Protein AF-A0A7S0EB87-F1 (afdb_monomer_lite)

Sequence (117 aa):
AAAAAPAAPSKRRLPSSFEASSSSSASASAAAQPAPPPAPRIARSALNAEQLGAAQRVLGGQNVFLTGAAGVGKSYLLRYVIQELEAAWPGAGQVPVVAPTGIAASHVQGVTIHSWA

Structure (mmCIF, N/CA/C/O backbone):
data_AF-A0A7S0EB87-F1
#
_entry.id   AF-A0A7S0EB87-F1
#
loop_
_atom_site.group_PDB
_atom_site.id
_atom_site.type_symbol
_atom_site.label_atom_id
_atom_site.label_alt_id
_atom_site.label_comp_id
_atom_site.label_asym_id
_atom_site.label_entity_id
_atom_site.label_seq_id
_atom_site.pdbx_PDB_ins_code
_atom_site.Cartn_x
_atom_site.Cartn_y
_atom_site.Cartn_z
_atom_site.occupancy
_atom_site.B_iso_or_equiv
_atom_site.auth_seq_id
_atom_site.auth_comp_id
_atom_site.auth_asym_id
_atom_site.auth_atom_id
_atom_site.pdbx_PDB_model_num
ATOM 1 N N . ALA A 1 1 ? 72.035 30.761 4.509 1.00 36.78 1 ALA A N 1
ATOM 2 C CA . ALA A 1 1 ? 71.646 30.212 5.820 1.00 36.78 1 ALA A CA 1
ATOM 3 C C . ALA A 1 1 ? 70.131 30.303 5.961 1.00 36.78 1 ALA A C 1
ATOM 5 O O . ALA A 1 1 ? 69.588 31.357 5.670 1.00 36.78 1 ALA A O 1
ATOM 6 N N . ALA A 1 2 ? 69.514 29.186 6.361 1.00 39.81 2 ALA A N 1
ATOM 7 C CA . ALA A 1 2 ? 68.151 29.019 6.880 1.00 39.81 2 ALA A CA 1
ATOM 8 C C . ALA A 1 2 ? 66.965 29.482 6.004 1.00 39.81 2 ALA A C 1
ATOM 10 O O . ALA A 1 2 ? 66.437 30.578 6.159 1.00 39.81 2 ALA A O 1
ATOM 11 N N . ALA A 1 3 ? 66.497 28.573 5.140 1.00 38.62 3 ALA A N 1
ATOM 12 C CA . ALA A 1 3 ? 65.152 28.605 4.573 1.00 38.62 3 ALA A CA 1
ATOM 13 C C . ALA A 1 3 ? 64.131 28.151 5.634 1.00 38.62 3 ALA A C 1
ATOM 15 O O . ALA A 1 3 ? 64.325 27.130 6.294 1.00 38.62 3 ALA A O 1
ATOM 16 N N . ALA A 1 4 ? 63.075 28.944 5.801 1.00 38.38 4 ALA A N 1
ATOM 17 C CA . ALA A 1 4 ? 62.042 28.797 6.816 1.00 38.38 4 ALA A CA 1
ATOM 18 C C . ALA A 1 4 ? 60.885 27.881 6.368 1.00 38.38 4 ALA A C 1
ATOM 20 O O . ALA A 1 4 ? 60.467 27.897 5.213 1.00 38.38 4 ALA A O 1
ATOM 21 N N . ALA A 1 5 ? 60.326 27.148 7.326 1.00 53.03 5 ALA A N 1
ATOM 22 C CA . ALA A 1 5 ? 59.024 26.475 7.302 1.00 53.03 5 ALA A CA 1
ATOM 23 C C . ALA A 1 5 ? 58.426 26.579 8.729 1.00 53.03 5 ALA A C 1
ATOM 25 O O . ALA A 1 5 ? 59.202 26.886 9.641 1.00 53.03 5 ALA A O 1
ATOM 26 N N . PRO A 1 6 ? 57.138 26.267 9.016 1.00 48.91 6 PRO A N 1
ATOM 27 C CA . PRO A 1 6 ? 55.991 25.954 8.143 1.00 48.91 6 PRO A CA 1
ATOM 28 C C . PRO A 1 6 ? 54.693 26.750 8.484 1.00 48.91 6 PRO A C 1
ATOM 30 O O . PRO A 1 6 ? 54.475 27.150 9.625 1.00 48.91 6 PRO A O 1
ATOM 33 N N . ALA A 1 7 ? 53.769 26.914 7.525 1.00 44.88 7 ALA A N 1
ATOM 34 C CA . ALA A 1 7 ? 52.435 27.499 7.755 1.00 44.88 7 ALA A CA 1
ATOM 35 C C . ALA A 1 7 ? 51.317 26.435 7.677 1.00 44.88 7 ALA A C 1
ATOM 37 O O . ALA A 1 7 ? 51.252 25.648 6.734 1.00 44.88 7 ALA A O 1
ATOM 38 N N . ALA A 1 8 ? 50.458 26.421 8.700 1.00 51.88 8 ALA A N 1
ATOM 39 C CA . ALA A 1 8 ? 49.384 25.460 8.972 1.00 51.88 8 ALA A CA 1
ATOM 40 C C . ALA A 1 8 ? 48.048 25.803 8.248 1.00 51.88 8 ALA A C 1
ATOM 42 O O . ALA A 1 8 ? 47.878 26.931 7.783 1.00 51.88 8 ALA A O 1
ATOM 43 N N . PRO A 1 9 ? 47.083 24.861 8.140 1.00 44.56 9 PRO A N 1
ATOM 44 C CA . PRO A 1 9 ? 46.014 24.911 7.136 1.00 44.56 9 PRO A CA 1
ATOM 45 C C . PRO A 1 9 ? 44.817 25.807 7.505 1.00 44.56 9 PRO A C 1
ATOM 47 O O . PRO A 1 9 ? 44.252 25.734 8.599 1.00 44.56 9 PRO A O 1
ATOM 50 N N . SER A 1 10 ? 44.376 26.615 6.537 1.00 51.22 10 SER A N 1
ATOM 51 C CA . SER A 1 10 ? 43.213 27.503 6.632 1.00 51.22 10 SER A CA 1
ATOM 52 C C . SER A 1 10 ? 41.891 26.723 6.604 1.00 51.22 10 SER A C 1
ATOM 54 O O . SER A 1 10 ? 41.508 26.125 5.598 1.00 51.22 10 SER A O 1
ATOM 56 N N . LYS A 1 11 ? 41.157 26.767 7.719 1.00 45.97 11 LYS A N 1
ATOM 57 C CA . LYS A 1 11 ? 39.789 26.246 7.852 1.00 45.97 11 LYS A CA 1
ATOM 58 C C . LYS A 1 11 ? 38.844 27.025 6.924 1.00 45.97 11 LYS A C 1
ATOM 60 O O . LYS A 1 11 ? 38.559 28.196 7.171 1.00 45.97 11 LYS A O 1
ATOM 65 N N . ARG A 1 12 ? 38.331 26.380 5.870 1.00 49.25 12 ARG A N 1
ATOM 66 C CA . ARG A 1 12 ? 37.252 26.919 5.022 1.00 49.25 12 ARG A CA 1
ATOM 67 C C . ARG A 1 12 ? 35.957 26.996 5.843 1.00 49.25 12 ARG A C 1
ATOM 69 O O . ARG A 1 12 ? 35.358 25.967 6.141 1.00 49.25 12 ARG A O 1
ATOM 76 N N . ARG A 1 13 ? 35.542 28.208 6.230 1.00 43.94 13 ARG A N 1
ATOM 77 C CA . ARG A 1 13 ? 34.229 28.482 6.844 1.00 43.94 13 ARG A CA 1
ATOM 78 C C . ARG A 1 13 ? 33.139 28.313 5.783 1.00 43.94 13 ARG A C 1
ATOM 80 O O . ARG A 1 13 ? 33.215 28.935 4.727 1.00 43.94 13 ARG A O 1
ATOM 87 N N . LEU A 1 14 ? 32.141 27.480 6.066 1.00 49.75 14 LEU A N 1
ATOM 88 C CA . LEU A 1 14 ? 30.898 27.414 5.295 1.00 49.75 14 LEU A CA 1
ATOM 89 C C . LEU A 1 14 ? 30.004 28.610 5.676 1.00 49.75 14 LEU A C 1
ATOM 91 O O . LEU A 1 14 ? 29.994 28.991 6.851 1.00 49.75 14 LEU A O 1
ATOM 95 N N . PRO A 1 15 ? 29.277 29.220 4.723 1.00 47.03 15 PRO A N 1
ATOM 96 C CA . PRO A 1 15 ? 28.387 30.335 5.011 1.00 47.03 15 PRO A CA 1
ATOM 97 C C . PRO A 1 15 ? 27.186 29.880 5.847 1.00 47.03 15 PRO A C 1
ATOM 99 O O . PRO A 1 15 ? 26.434 28.981 5.477 1.00 47.03 15 PRO A O 1
ATOM 102 N N . SER 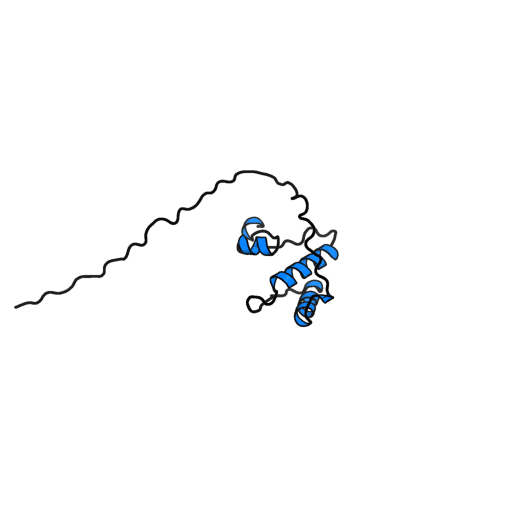A 1 16 ? 27.010 30.549 6.982 1.00 47.31 16 SER A N 1
ATOM 103 C CA . SER A 1 16 ? 25.821 30.528 7.824 1.00 47.31 16 SER A CA 1
ATOM 104 C C . SER A 1 16 ? 24.684 31.277 7.128 1.00 47.31 16 SER A C 1
ATOM 106 O O . SER A 1 16 ? 24.475 32.457 7.390 1.00 47.31 16 SER A O 1
ATOM 108 N N . SER A 1 17 ? 23.997 30.615 6.201 1.00 51.03 17 SER A N 1
ATOM 109 C CA . SER A 1 17 ? 22.626 30.964 5.827 1.00 51.03 17 SER A CA 1
ATOM 110 C C . SER A 1 17 ? 21.996 29.796 5.071 1.00 51.03 17 SER A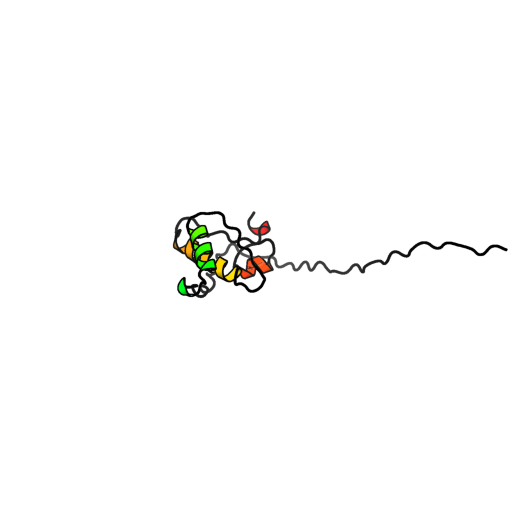 C 1
ATOM 112 O O . SER A 1 17 ? 21.990 29.748 3.844 1.00 51.03 17 SER A O 1
ATOM 114 N N . PHE A 1 18 ? 21.500 28.808 5.813 1.00 42.41 18 PHE A N 1
ATOM 115 C CA . PHE A 1 18 ? 20.231 28.214 5.422 1.00 42.41 18 PHE A CA 1
ATOM 116 C C . PHE A 1 18 ? 19.255 28.712 6.478 1.00 42.41 18 PHE A C 1
ATOM 118 O O . PHE A 1 18 ? 19.278 28.326 7.645 1.00 42.41 18 PHE A O 1
ATOM 125 N N . GLU A 1 19 ? 18.539 29.746 6.074 1.00 38.88 19 GLU A N 1
ATOM 126 C CA . GLU A 1 19 ? 17.462 30.353 6.815 1.00 38.88 19 GLU A CA 1
ATOM 127 C C . GLU A 1 19 ? 16.486 29.231 7.173 1.00 38.88 19 GLU A C 1
ATOM 129 O O . GLU A 1 19 ? 15.904 28.579 6.302 1.00 38.88 19 GLU A O 1
ATOM 134 N N . ALA A 1 20 ? 16.372 28.942 8.467 1.00 39.72 20 ALA A N 1
ATOM 135 C CA . ALA A 1 20 ? 15.246 28.206 8.991 1.00 39.72 20 ALA A CA 1
ATOM 136 C C . ALA A 1 20 ? 14.019 29.060 8.677 1.00 39.72 20 ALA A C 1
ATOM 138 O O . ALA A 1 20 ? 13.691 29.988 9.416 1.00 39.72 20 ALA A O 1
ATOM 139 N N . SER A 1 21 ? 13.373 28.782 7.545 1.00 37.94 21 SER A N 1
ATOM 140 C CA . SER A 1 21 ? 12.040 29.283 7.265 1.00 37.94 21 SER A CA 1
ATOM 141 C C . SER A 1 21 ? 11.096 28.622 8.264 1.00 37.94 21 SER A C 1
ATOM 143 O O . SER A 1 21 ? 10.418 27.638 7.974 1.00 37.94 21 SER A O 1
ATOM 145 N N . SER A 1 22 ? 11.063 29.195 9.465 1.00 45.53 22 SER A N 1
ATOM 146 C CA . SER A 1 22 ? 9.882 29.276 10.304 1.00 45.53 22 SER A CA 1
ATOM 147 C C . SER A 1 22 ? 8.799 29.970 9.484 1.00 45.53 22 SER A C 1
ATOM 149 O O . SER A 1 22 ? 8.553 31.163 9.620 1.00 45.53 22 SER A O 1
ATOM 151 N N . SER A 1 23 ? 8.164 29.222 8.586 1.00 42.44 23 SER A N 1
ATOM 152 C CA . SER A 1 23 ? 6.817 29.555 8.157 1.00 42.44 23 SER A CA 1
ATOM 153 C C . SER A 1 23 ? 5.887 29.051 9.239 1.00 42.44 23 SER A C 1
ATOM 155 O O . SER A 1 23 ? 5.410 27.919 9.232 1.00 42.44 23 SER A O 1
ATOM 157 N N . SER A 1 24 ? 5.672 29.940 10.198 1.00 45.03 24 SER A N 1
ATOM 158 C CA . SER A 1 24 ? 4.440 30.021 10.952 1.00 45.03 24 SER A CA 1
ATOM 159 C C . SER A 1 24 ? 3.270 29.944 9.969 1.00 45.03 24 SER A C 1
ATOM 161 O O . SER A 1 24 ? 2.953 30.913 9.286 1.00 45.03 24 SER A O 1
ATOM 163 N N . SER A 1 25 ? 2.617 28.791 9.905 1.00 43.88 25 SER A N 1
ATOM 164 C CA . SER A 1 25 ? 1.198 28.738 9.585 1.00 43.88 25 SER A CA 1
ATOM 165 C C . SER A 1 25 ? 0.523 28.093 10.781 1.00 43.88 25 SER A C 1
ATOM 167 O O . SER A 1 25 ? 0.472 26.877 10.944 1.00 43.88 25 SER A O 1
ATOM 169 N N . ALA A 1 26 ? 0.144 28.971 11.704 1.00 40.00 26 ALA A N 1
ATOM 170 C CA . ALA A 1 26 ? -0.759 28.653 12.781 1.00 40.00 26 ALA A CA 1
ATOM 171 C C . ALA A 1 26 ? -2.158 28.415 12.205 1.00 40.00 26 ALA A C 1
ATOM 173 O O . ALA A 1 26 ? -2.612 29.184 11.360 1.00 40.00 26 ALA A O 1
ATOM 174 N N . SER A 1 27 ? -2.850 27.447 12.810 1.00 38.44 27 SER A N 1
ATOM 175 C CA . SER A 1 27 ? -4.297 27.238 12.733 1.00 38.44 27 SER A CA 1
ATOM 176 C C . SER A 1 27 ? -4.782 26.675 11.385 1.00 38.44 27 SER A C 1
ATOM 178 O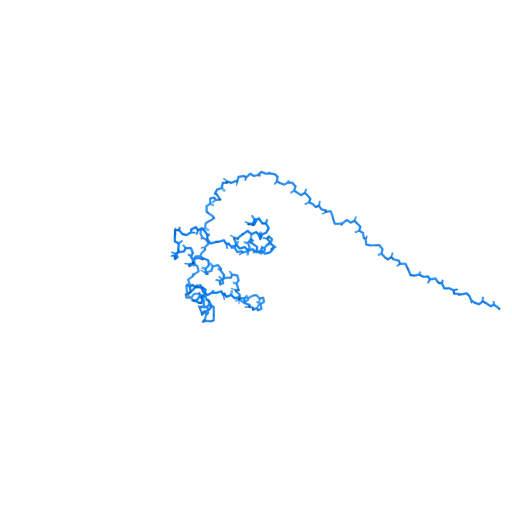 O . SER A 1 27 ? -4.385 27.120 10.325 1.00 38.44 27 SER A O 1
ATOM 180 N N . ALA A 1 28 ? -5.664 25.689 11.310 1.00 36.06 28 ALA A N 1
ATOM 181 C CA . ALA A 1 28 ? -6.673 25.281 12.262 1.00 36.06 28 ALA A CA 1
ATOM 182 C C . ALA A 1 28 ? -7.151 23.865 11.9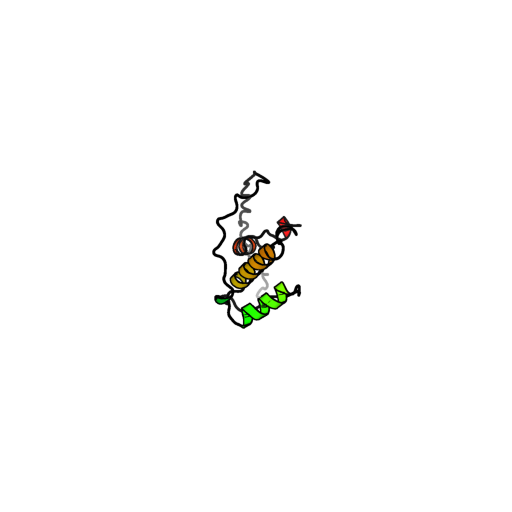21 1.00 36.06 28 ALA A C 1
ATOM 184 O O . ALA A 1 28 ? -7.118 23.436 10.770 1.00 36.06 28 ALA A O 1
ATOM 185 N N . SER A 1 29 ? -7.766 23.259 12.929 1.00 35.12 29 SER A N 1
ATOM 186 C CA . SER A 1 29 ? -8.842 22.287 12.801 1.00 35.12 29 SER A CA 1
ATOM 187 C C . SER A 1 29 ? -8.448 20.814 12.717 1.00 35.12 29 SER A C 1
ATOM 189 O O . SER A 1 29 ? -8.167 20.251 11.662 1.00 35.12 29 SER A O 1
ATOM 191 N N . ALA A 1 30 ? -8.662 20.155 13.856 1.00 45.94 30 ALA A N 1
ATOM 192 C CA . ALA A 1 30 ? -9.410 18.907 13.916 1.00 45.94 30 ALA A CA 1
ATOM 193 C C . ALA A 1 30 ? -10.796 19.061 13.245 1.00 45.94 30 ALA A C 1
ATOM 195 O O . ALA A 1 30 ? -11.841 18.959 13.881 1.00 45.94 30 ALA A O 1
ATOM 196 N N . ALA A 1 31 ? -10.801 19.333 11.945 1.00 32.75 31 ALA A N 1
ATOM 197 C CA . ALA A 1 31 ? -11.930 19.104 11.075 1.00 32.75 31 ALA A CA 1
ATOM 198 C C . ALA A 1 31 ? -11.512 17.946 10.191 1.00 32.75 31 ALA A C 1
ATOM 200 O O . ALA A 1 31 ? -10.479 18.008 9.523 1.00 32.75 31 ALA A O 1
ATOM 201 N N . ALA A 1 32 ? -12.327 16.895 10.221 1.00 43.53 32 ALA A N 1
ATOM 202 C CA . ALA A 1 32 ? -12.427 15.939 9.141 1.00 43.53 32 ALA A CA 1
ATOM 203 C C . ALA A 1 32 ? -12.159 16.666 7.819 1.00 43.53 32 ALA A C 1
ATOM 205 O O . ALA A 1 32 ? -12.935 17.543 7.428 1.00 43.53 32 ALA A O 1
ATOM 206 N N . GLN A 1 33 ? -11.027 16.362 7.177 1.00 36.91 33 GLN A N 1
ATOM 207 C CA . GLN A 1 33 ? -10.829 16.812 5.811 1.00 36.91 33 GLN A CA 1
ATOM 208 C C . GLN A 1 33 ? -12.058 16.311 5.041 1.00 36.91 33 GLN A C 1
ATOM 210 O O . GLN A 1 33 ? -12.348 15.112 5.135 1.00 36.91 33 GLN A O 1
ATOM 215 N N . PRO A 1 34 ? -12.832 17.184 4.361 1.00 39.44 34 PRO A N 1
ATOM 216 C CA . PRO A 1 34 ? -13.876 16.712 3.467 1.00 39.44 34 PRO A CA 1
ATOM 217 C C . PRO A 1 34 ? -13.187 15.733 2.532 1.00 39.44 34 PRO A C 1
ATOM 219 O O . PRO A 1 34 ? -12.190 16.104 1.909 1.00 39.44 34 PRO A O 1
ATOM 222 N N . ALA A 1 35 ? -13.637 14.475 2.583 1.00 46.62 35 ALA A N 1
ATOM 223 C CA . ALA A 1 35 ? -12.930 13.344 2.010 1.00 46.62 35 ALA A CA 1
ATOM 224 C C . ALA A 1 35 ? -12.404 13.752 0.627 1.00 46.62 35 ALA A C 1
ATOM 226 O O . ALA A 1 35 ? -13.226 14.118 -0.225 1.00 46.62 35 ALA A O 1
ATOM 227 N N . PRO A 1 36 ? -11.071 13.791 0.414 1.00 55.94 36 PRO A N 1
ATOM 228 C CA . PRO A 1 36 ? -10.538 14.083 -0.904 1.00 55.94 36 PRO A CA 1
ATOM 229 C C . PRO A 1 36 ? -11.249 13.157 -1.898 1.00 55.94 36 PRO A C 1
ATOM 231 O O . PRO A 1 36 ? -11.537 12.008 -1.539 1.00 55.94 36 PRO A O 1
ATOM 234 N N . PRO A 1 37 ? -11.606 13.652 -3.101 1.00 58.34 37 PRO A N 1
ATOM 235 C CA . PRO A 1 37 ? -12.335 12.857 -4.083 1.00 58.34 37 PRO A CA 1
ATOM 236 C C . PRO A 1 37 ? -11.661 11.487 -4.180 1.00 58.34 37 PRO A C 1
ATOM 238 O O . PRO A 1 37 ? -10.430 11.453 -4.286 1.00 58.34 37 PRO A O 1
ATOM 241 N N . PRO A 1 38 ? -12.421 10.381 -4.053 1.00 61.44 38 PRO A N 1
ATOM 242 C CA . PRO A 1 38 ? -11.837 9.063 -3.883 1.00 61.44 38 PRO A CA 1
ATOM 243 C C . PRO A 1 38 ? -10.873 8.840 -5.037 1.00 61.44 38 PRO A C 1
ATOM 245 O O . PRO A 1 38 ? -11.279 8.859 -6.202 1.00 61.44 38 PRO A O 1
ATOM 248 N N . ALA A 1 39 ? -9.588 8.700 -4.705 1.00 62.62 39 ALA A N 1
ATOM 249 C CA . ALA A 1 39 ? -8.567 8.401 -5.690 1.00 62.62 39 ALA A CA 1
ATOM 250 C C . ALA A 1 39 ? -9.060 7.221 -6.546 1.00 62.62 39 ALA A C 1
ATOM 252 O O . ALA A 1 39 ? -9.710 6.316 -6.002 1.00 62.62 39 ALA A O 1
ATOM 253 N N . PRO A 1 40 ? -8.803 7.229 -7.868 1.00 67.38 40 PRO A N 1
ATOM 254 C CA . PRO A 1 40 ? -9.301 6.193 -8.764 1.00 67.38 40 PRO A CA 1
ATOM 255 C C . PRO A 1 40 ? -8.996 4.822 -8.165 1.00 67.38 40 PRO A C 1
ATOM 257 O O . PRO A 1 40 ? -7.847 4.533 -7.826 1.00 67.38 40 PRO A O 1
ATOM 260 N N . AR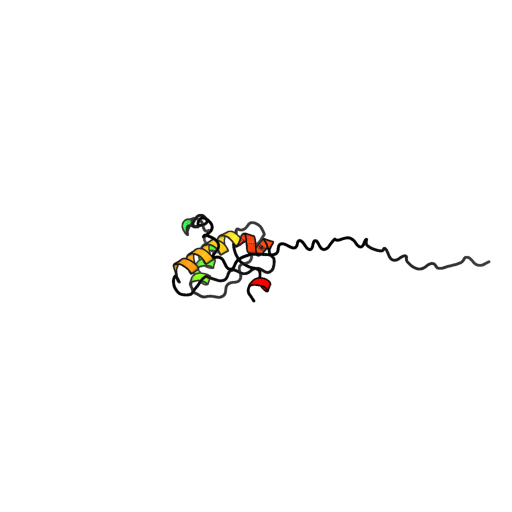G A 1 41 ? -10.046 4.016 -7.959 1.00 77.62 41 ARG A N 1
ATOM 261 C CA . ARG A 1 41 ? -9.907 2.694 -7.347 1.00 77.62 41 ARG A CA 1
ATOM 262 C C . ARG A 1 41 ? -8.985 1.851 -8.207 1.00 77.62 41 ARG A C 1
ATOM 264 O O . ARG A 1 41 ? -9.245 1.663 -9.396 1.00 77.62 41 ARG A O 1
ATOM 271 N N . ILE A 1 42 ? -7.899 1.377 -7.610 1.00 85.31 42 ILE A N 1
ATOM 272 C CA . ILE A 1 42 ? -6.946 0.532 -8.315 1.00 85.31 42 ILE A CA 1
ATOM 273 C C . ILE A 1 42 ? -7.576 -0.856 -8.402 1.00 85.31 42 ILE A C 1
ATOM 275 O O . ILE A 1 42 ? -7.853 -1.492 -7.391 1.00 85.31 42 ILE A O 1
ATOM 279 N N . ALA A 1 43 ? -7.853 -1.316 -9.620 1.00 84.69 43 ALA A N 1
ATOM 280 C CA . ALA A 1 43 ? -8.409 -2.643 -9.827 1.00 84.69 43 ALA A CA 1
ATOM 281 C C . ALA A 1 43 ? -7.323 -3.715 -9.672 1.00 84.69 43 ALA A C 1
ATOM 283 O O . ALA A 1 43 ? -6.180 -3.523 -10.086 1.00 84.69 43 ALA A O 1
ATOM 284 N N . ARG A 1 44 ? -7.709 -4.896 -9.177 1.00 82.94 44 ARG A N 1
ATOM 285 C CA . ARG A 1 44 ? -6.844 -6.091 -9.117 1.00 82.94 44 ARG A CA 1
ATOM 286 C C . ARG A 1 44 ? -6.192 -6.436 -10.457 1.00 82.94 44 ARG A C 1
ATOM 288 O O . ARG A 1 44 ? -5.053 -6.884 -10.484 1.00 82.94 44 ARG A O 1
ATOM 295 N N . SER A 1 45 ? -6.906 -6.209 -11.559 1.00 85.06 45 SER A N 1
ATOM 296 C CA . SER A 1 45 ? -6.437 -6.458 -12.927 1.00 85.06 45 SER A CA 1
ATOM 297 C C . SER A 1 45 ? -5.341 -5.499 -13.400 1.00 85.06 45 SER A C 1
ATOM 299 O O . SER A 1 45 ? -4.687 -5.787 -14.396 1.00 85.06 45 SER A O 1
ATOM 301 N N . ALA A 1 46 ? -5.127 -4.377 -12.707 1.00 87.19 46 ALA A N 1
ATOM 302 C CA . ALA A 1 46 ? -4.076 -3.414 -13.030 1.00 87.19 46 ALA A CA 1
ATOM 303 C C . ALA A 1 46 ? -2.710 -3.777 -12.413 1.00 87.19 46 ALA A C 1
ATOM 305 O O . ALA A 1 46 ? -1.732 -3.064 -12.634 1.00 87.19 46 ALA A O 1
ATOM 306 N N . LEU A 1 47 ? -2.636 -4.853 -11.621 1.00 87.94 47 LEU A N 1
ATOM 307 C CA . LEU A 1 47 ? -1.422 -5.292 -10.936 1.00 87.94 47 LEU A CA 1
ATOM 308 C C . LEU A 1 47 ? -0.746 -6.441 -11.685 1.00 87.94 47 LEU A C 1
ATOM 310 O O . LEU A 1 47 ? -1.401 -7.353 -12.187 1.00 87.94 47 LEU A O 1
ATOM 314 N N . ASN A 1 48 ? 0.586 -6.440 -11.676 1.00 92.06 48 ASN A N 1
ATOM 315 C CA . ASN A 1 48 ? 1.375 -7.570 -12.168 1.00 92.06 48 ASN A CA 1
ATOM 316 C C . ASN A 1 48 ? 1.328 -8.757 -11.189 1.00 92.06 48 ASN A C 1
ATOM 318 O O . ASN A 1 48 ? 1.028 -8.588 -10.007 1.00 92.06 48 ASN A O 1
ATOM 322 N N . ALA A 1 49 ? 1.705 -9.954 -11.652 1.00 90.12 49 ALA A N 1
ATOM 323 C CA . ALA A 1 49 ? 1.675 -11.178 -10.843 1.00 90.12 49 ALA A CA 1
ATOM 324 C C . ALA A 1 49 ? 2.453 -11.059 -9.516 1.00 90.12 49 ALA A C 1
ATOM 326 O O . ALA A 1 49 ? 1.963 -11.481 -8.470 1.00 90.12 49 ALA A O 1
ATOM 327 N N . GLU A 1 50 ? 3.631 -10.429 -9.531 1.00 90.62 50 GLU A N 1
ATOM 328 C CA . GLU A 1 50 ? 4.432 -10.215 -8.317 1.00 90.62 50 GLU A CA 1
ATOM 329 C C . GLU A 1 50 ? 3.756 -9.256 -7.329 1.00 90.62 50 GLU A C 1
ATOM 331 O O . GLU A 1 50 ? 3.698 -9.521 -6.128 1.00 90.62 50 GLU A O 1
ATOM 336 N N . GLN A 1 51 ? 3.204 -8.153 -7.841 1.00 91.94 51 GLN A N 1
ATOM 337 C CA . GLN A 1 51 ? 2.484 -7.161 -7.044 1.00 91.94 51 GLN A CA 1
ATOM 338 C C . GLN A 1 51 ? 1.224 -7.765 -6.419 1.00 91.94 51 GLN A C 1
ATOM 340 O O . GLN A 1 51 ? 0.941 -7.532 -5.246 1.00 91.94 51 GLN A O 1
ATOM 345 N N . LEU A 1 52 ? 0.504 -8.587 -7.182 1.00 91.75 52 LEU A N 1
ATOM 346 C CA . LEU A 1 52 ? -0.670 -9.317 -6.721 1.00 91.75 52 LEU A CA 1
ATOM 347 C C . LEU A 1 52 ? -0.291 -10.309 -5.612 1.00 91.75 52 LEU A C 1
ATOM 349 O O . LEU A 1 52 ? -0.940 -10.331 -4.566 1.00 91.75 52 LEU A O 1
ATOM 353 N N . GLY A 1 53 ? 0.794 -11.069 -5.789 1.00 92.00 53 GLY A N 1
ATOM 354 C CA . GLY A 1 53 ? 1.304 -11.977 -4.761 1.00 92.00 53 GLY A CA 1
ATOM 355 C C . GLY A 1 53 ? 1.706 -11.251 -3.472 1.00 92.00 53 GLY A C 1
ATOM 356 O O . GLY A 1 53 ? 1.400 -11.718 -2.375 1.00 92.00 53 GLY A O 1
ATOM 357 N N . ALA A 1 54 ? 2.339 -10.081 -3.584 1.00 92.06 54 ALA A N 1
ATOM 358 C CA . ALA A 1 54 ? 2.657 -9.242 -2.430 1.00 92.06 54 ALA A CA 1
ATOM 359 C C . ALA A 1 54 ? 1.390 -8.707 -1.741 1.00 92.06 54 ALA A C 1
ATOM 361 O O . ALA A 1 54 ? 1.282 -8.795 -0.518 1.00 92.06 54 ALA A O 1
ATOM 362 N N . ALA A 1 55 ? 0.408 -8.220 -2.506 1.00 91.56 55 ALA A N 1
ATOM 363 C CA . ALA A 1 55 ? -0.858 -7.737 -1.961 1.00 91.56 55 ALA A CA 1
ATOM 364 C C . ALA A 1 55 ? -1.616 -8.833 -1.201 1.00 91.56 55 ALA A C 1
ATOM 366 O O . ALA A 1 55 ? -2.101 -8.587 -0.100 1.00 91.56 55 ALA A O 1
ATOM 367 N N . GLN A 1 56 ? -1.672 -10.054 -1.739 1.00 91.75 56 GLN A N 1
ATOM 368 C CA . GLN A 1 56 ? -2.326 -11.182 -1.070 1.00 91.75 56 GLN A CA 1
ATOM 369 C C . GLN A 1 56 ? -1.687 -11.521 0.280 1.00 91.75 56 GLN A C 1
ATOM 371 O O . GLN A 1 56 ? -2.406 -11.807 1.232 1.00 91.75 56 GLN A O 1
ATOM 376 N N . ARG A 1 57 ? -0.354 -11.452 0.392 1.00 93.12 57 ARG A N 1
ATOM 377 C CA . ARG A 1 57 ? 0.341 -11.677 1.671 1.00 93.12 57 ARG A CA 1
ATOM 378 C C . ARG A 1 57 ? -0.041 -10.630 2.713 1.00 93.12 57 ARG A C 1
ATOM 380 O O . ARG A 1 57 ? -0.313 -10.991 3.854 1.00 93.12 57 ARG A O 1
ATOM 387 N N . VAL A 1 58 ? -0.113 -9.357 2.313 1.00 92.06 58 VAL A N 1
ATOM 388 C CA . VAL A 1 58 ? -0.521 -8.275 3.222 1.00 92.06 58 VAL A CA 1
ATOM 389 C C . VAL A 1 58 ? -1.981 -8.432 3.647 1.00 92.06 58 VAL A C 1
ATOM 391 O O . VAL A 1 58 ? -2.280 -8.363 4.834 1.00 92.06 58 VAL A O 1
ATOM 394 N N . LEU A 1 59 ? -2.884 -8.717 2.703 1.00 89.25 59 LEU A N 1
ATOM 395 C CA . LEU A 1 59 ? -4.303 -8.956 3.000 1.00 89.25 59 LEU A CA 1
ATOM 396 C C . LEU A 1 59 ? -4.525 -10.212 3.855 1.00 89.25 59 LEU A C 1
ATOM 398 O O . LEU A 1 59 ? -5.484 -10.274 4.616 1.00 89.25 59 LEU A O 1
ATOM 402 N N . GLY A 1 60 ? -3.617 -11.186 3.779 1.00 88.81 60 GLY A N 1
ATOM 403 C CA . GLY A 1 60 ? -3.571 -12.346 4.669 1.00 88.81 60 GLY A CA 1
ATOM 404 C C . GLY A 1 60 ? -3.071 -12.042 6.087 1.00 88.81 60 GLY A C 1
ATOM 405 O O . GLY A 1 60 ? -2.906 -12.975 6.870 1.00 88.81 60 GLY A O 1
ATOM 406 N N . GLY A 1 61 ? -2.796 -10.777 6.422 1.00 89.12 61 GLY A N 1
ATOM 407 C CA . GLY A 1 61 ? -2.335 -10.352 7.747 1.00 89.12 61 GLY A CA 1
ATOM 408 C C . GLY A 1 61 ? -0.843 -10.577 8.002 1.00 89.12 61 GLY A C 1
ATOM 409 O O . GLY A 1 61 ? -0.407 -10.541 9.152 1.00 89.12 61 GLY A O 1
ATOM 410 N N . GLN A 1 62 ? -0.042 -10.832 6.961 1.00 92.56 62 GLN A N 1
ATOM 411 C CA . GLN A 1 62 ? 1.405 -10.992 7.111 1.00 92.56 62 GLN A CA 1
ATOM 412 C C . GLN A 1 62 ? 2.119 -9.637 7.111 1.00 92.56 62 GLN A C 1
ATOM 414 O O . GLN A 1 62 ? 1.788 -8.736 6.341 1.00 92.56 62 GLN A O 1
ATOM 419 N N . ASN A 1 63 ? 3.178 -9.529 7.916 1.00 92.19 63 ASN A N 1
ATOM 420 C CA . ASN A 1 63 ? 4.088 -8.389 7.871 1.00 92.19 63 ASN A CA 1
ATOM 421 C C . ASN A 1 63 ? 4.979 -8.498 6.627 1.00 92.19 63 ASN A C 1
ATOM 423 O O . ASN A 1 63 ? 5.776 -9.430 6.509 1.00 92.19 63 ASN A O 1
ATOM 427 N N . VAL A 1 64 ? 4.850 -7.548 5.700 1.00 92.44 64 VAL A N 1
ATOM 428 C CA . VAL A 1 64 ? 5.582 -7.549 4.426 1.00 92.44 64 VAL A CA 1
ATOM 429 C C . VAL A 1 64 ? 6.404 -6.275 4.298 1.00 92.44 64 VAL A C 1
ATOM 431 O O . VAL A 1 64 ? 5.905 -5.173 4.510 1.00 92.44 64 VAL A O 1
ATOM 434 N N . PHE A 1 65 ? 7.661 -6.422 3.884 1.00 92.38 65 PHE A N 1
ATOM 435 C CA . PHE A 1 65 ? 8.514 -5.303 3.505 1.00 92.38 65 PHE A CA 1
ATOM 436 C C . PHE A 1 65 ? 8.599 -5.205 1.977 1.00 92.38 65 PHE A C 1
ATOM 438 O O . PHE A 1 65 ? 9.111 -6.110 1.318 1.00 92.38 65 PHE A O 1
ATOM 445 N N . LEU A 1 66 ? 8.074 -4.117 1.405 1.00 90.12 66 LEU A N 1
ATOM 446 C CA . LEU A 1 66 ? 8.068 -3.888 -0.042 1.00 90.12 66 LEU A CA 1
ATOM 447 C C . LEU A 1 66 ? 9.374 -3.219 -0.491 1.00 90.12 66 LEU A C 1
ATOM 449 O O . LEU A 1 66 ? 9.641 -2.064 -0.154 1.00 90.12 66 LEU A O 1
ATOM 453 N N . THR A 1 67 ? 10.165 -3.917 -1.304 1.00 92.00 67 THR A N 1
ATOM 454 C CA . THR A 1 67 ? 11.430 -3.415 -1.865 1.00 92.00 67 THR A CA 1
ATOM 455 C C . THR A 1 67 ? 11.382 -3.336 -3.390 1.00 92.00 67 THR A C 1
ATOM 457 O O . THR A 1 67 ? 10.420 -3.762 -4.023 1.00 92.00 67 THR A O 1
ATOM 460 N N . GLY A 1 68 ? 12.395 -2.709 -3.994 1.00 90.38 68 GLY A N 1
ATOM 461 C CA . GLY A 1 68 ? 12.548 -2.630 -5.448 1.00 90.38 68 GLY A CA 1
ATOM 462 C C . GLY A 1 68 ? 13.142 -1.304 -5.915 1.00 90.38 68 GLY A C 1
ATOM 463 O O . GLY A 1 68 ? 13.180 -0.327 -5.158 1.00 90.38 68 GLY A O 1
ATOM 464 N N . ALA A 1 69 ? 13.569 -1.252 -7.177 1.00 90.75 69 ALA A N 1
ATOM 465 C CA . ALA A 1 69 ? 14.137 -0.056 -7.801 1.00 90.75 69 ALA A CA 1
ATOM 466 C C . ALA A 1 69 ? 13.146 1.129 -7.834 1.00 90.75 69 ALA A C 1
ATOM 468 O O . ALA A 1 69 ? 11.943 0.988 -7.579 1.00 90.75 69 ALA A O 1
ATOM 469 N N . ALA A 1 70 ? 13.639 2.336 -8.111 1.00 87.06 70 ALA A N 1
ATOM 470 C CA . ALA A 1 70 ? 12.766 3.480 -8.365 1.00 87.06 70 ALA A CA 1
ATOM 471 C C . ALA A 1 70 ? 11.886 3.212 -9.604 1.00 87.06 70 ALA A C 1
ATOM 473 O O . ALA A 1 70 ? 12.324 2.560 -10.545 1.00 87.06 70 ALA A O 1
ATOM 474 N N . GLY A 1 71 ? 10.632 3.672 -9.592 1.00 84.88 71 GLY A N 1
ATOM 475 C CA . GLY A 1 71 ? 9.723 3.542 -10.742 1.00 84.88 71 GLY A CA 1
ATOM 476 C C . GLY A 1 71 ? 8.950 2.220 -10.873 1.00 84.88 71 GLY A C 1
ATOM 477 O O . GLY A 1 71 ? 8.012 2.166 -11.654 1.00 84.88 71 GLY A O 1
ATOM 478 N N . VAL A 1 72 ? 9.226 1.189 -10.065 1.00 87.75 72 VAL A N 1
ATOM 479 C CA . VAL A 1 72 ? 8.528 -0.124 -10.149 1.00 87.75 72 VAL A CA 1
ATOM 480 C C . VAL A 1 72 ? 7.099 -0.145 -9.570 1.00 87.75 72 VAL A C 1
ATOM 482 O O . VAL A 1 72 ? 6.492 -1.200 -9.415 1.00 87.75 72 VAL A O 1
ATOM 485 N N . GLY A 1 73 ? 6.557 1.015 -9.186 1.00 86.69 73 GLY A N 1
ATOM 486 C CA . GLY A 1 73 ? 5.183 1.115 -8.683 1.00 86.69 73 GLY A CA 1
ATOM 487 C C . GLY A 1 73 ? 4.973 0.713 -7.216 1.00 86.69 73 GLY A C 1
ATOM 488 O O . GLY A 1 73 ? 3.859 0.368 -6.844 1.00 86.69 73 GLY A O 1
ATOM 489 N N . LYS A 1 74 ? 5.990 0.798 -6.342 1.00 90.75 74 LYS A N 1
ATOM 490 C CA . LYS A 1 74 ? 5.832 0.489 -4.898 1.00 90.75 74 LYS A CA 1
ATOM 491 C C . LYS A 1 74 ? 4.715 1.301 -4.229 1.00 90.75 74 LYS A C 1
ATOM 493 O O . LYS A 1 74 ? 3.873 0.741 -3.540 1.00 90.75 74 LYS A O 1
ATOM 498 N N . SER A 1 75 ? 4.676 2.613 -4.473 1.00 88.69 75 SER A N 1
ATOM 499 C CA . SER A 1 75 ? 3.615 3.488 -3.953 1.00 88.69 75 SER A CA 1
ATOM 500 C C . SER A 1 75 ? 2.246 3.173 -4.562 1.00 88.69 75 SER A C 1
ATOM 502 O O . SER A 1 75 ? 1.234 3.359 -3.899 1.00 88.69 75 SER A O 1
ATOM 504 N N . TYR A 1 76 ? 2.208 2.677 -5.802 1.00 89.62 76 TYR A N 1
ATOM 505 C CA . TYR A 1 76 ? 0.971 2.257 -6.464 1.00 89.62 76 TYR A CA 1
ATOM 506 C C . TYR A 1 76 ? 0.392 0.999 -5.806 1.00 89.62 76 TYR A C 1
ATOM 508 O O . TYR A 1 76 ? -0.772 0.988 -5.417 1.00 89.62 76 TYR A O 1
ATOM 516 N N . LEU A 1 77 ? 1.236 -0.014 -5.582 1.00 91.31 77 LEU A N 1
ATOM 517 C CA . LEU A 1 77 ? 0.867 -1.218 -4.839 1.00 91.31 77 LEU A CA 1
ATOM 518 C C . LEU A 1 77 ? 0.415 -0.889 -3.410 1.00 91.31 77 LEU A C 1
ATOM 520 O O . LEU A 1 77 ? -0.592 -1.418 -2.952 1.00 91.31 77 LEU A O 1
ATOM 524 N N . LEU A 1 78 ? 1.124 0.008 -2.717 1.00 90.75 78 LEU A N 1
ATOM 525 C CA . LEU A 1 78 ? 0.757 0.414 -1.360 1.00 90.75 78 LEU A CA 1
ATOM 526 C C . LEU A 1 78 ? -0.650 1.030 -1.314 1.00 90.75 78 LEU A C 1
ATOM 528 O O . LEU A 1 78 ? -1.451 0.644 -0.469 1.00 90.75 78 LEU A O 1
ATOM 532 N N . ARG A 1 79 ? -0.974 1.937 -2.247 1.00 89.12 79 ARG A N 1
ATOM 533 C CA . ARG A 1 79 ? -2.310 2.552 -2.346 1.00 89.12 79 ARG A CA 1
ATOM 534 C C . ARG A 1 79 ? -3.409 1.515 -2.571 1.00 89.12 79 ARG A C 1
ATOM 536 O O . ARG A 1 79 ? -4.454 1.609 -1.941 1.00 89.12 79 ARG A O 1
ATOM 543 N N . TYR A 1 80 ? -3.159 0.528 -3.433 1.00 90.50 80 TYR A N 1
ATOM 544 C CA . TYR A 1 80 ? -4.090 -0.578 -3.659 1.00 90.50 80 TYR A CA 1
ATOM 545 C C . TYR A 1 80 ? -4.345 -1.376 -2.373 1.00 90.50 80 TYR A C 1
ATOM 547 O O . TYR A 1 80 ? -5.490 -1.643 -2.021 1.00 90.50 80 TYR A O 1
ATOM 555 N N . VAL A 1 81 ? -3.281 -1.720 -1.644 1.00 90.94 81 VAL A N 1
ATOM 556 C CA . VAL A 1 81 ? -3.393 -2.471 -0.388 1.00 90.94 81 VAL A CA 1
ATOM 557 C C . VAL A 1 81 ? -4.182 -1.686 0.657 1.00 90.94 81 VAL A C 1
ATOM 559 O O . VAL A 1 81 ? -5.069 -2.257 1.278 1.00 90.94 81 VAL A O 1
ATOM 562 N N . ILE A 1 82 ? -3.909 -0.388 0.821 1.00 88.38 82 ILE A N 1
ATOM 563 C CA . ILE A 1 82 ? -4.661 0.473 1.747 1.00 88.38 82 ILE A CA 1
ATOM 564 C C . ILE A 1 82 ? -6.153 0.460 1.389 1.00 88.38 82 ILE A C 1
ATOM 566 O O . ILE A 1 82 ? -6.976 0.204 2.261 1.00 88.38 82 ILE A O 1
ATOM 570 N N . GLN A 1 83 ? -6.489 0.624 0.104 1.00 87.88 83 GLN A N 1
ATOM 571 C CA . GLN A 1 83 ? -7.873 0.571 -0.381 1.00 87.88 83 GLN A CA 1
ATOM 572 C C . GLN A 1 83 ? -8.589 -0.732 -0.013 1.00 87.88 83 GLN A C 1
ATOM 574 O O . GLN A 1 83 ? -9.734 -0.715 0.438 1.00 87.88 83 GLN A O 1
ATOM 579 N N . GLU A 1 84 ? -7.926 -1.867 -0.212 1.00 88.81 84 GLU A N 1
ATOM 580 C CA . GLU A 1 84 ? -8.503 -3.176 0.092 1.00 88.81 84 GLU A CA 1
ATOM 581 C C . GLU A 1 84 ? -8.631 -3.412 1.603 1.00 88.81 84 GLU A C 1
ATOM 583 O O . GLU A 1 84 ? -9.610 -4.013 2.040 1.00 88.81 84 GLU A O 1
ATOM 588 N N . LEU A 1 85 ? -7.681 -2.921 2.407 1.00 86.56 85 LEU A N 1
ATOM 589 C CA . LEU A 1 85 ? -7.743 -3.005 3.868 1.00 86.56 85 LEU A CA 1
ATOM 590 C C . LEU A 1 85 ? -8.893 -2.155 4.429 1.00 86.56 85 LEU A C 1
ATOM 592 O O . LEU A 1 85 ? -9.650 -2.633 5.272 1.00 86.56 85 LEU A O 1
ATOM 596 N N . GLU A 1 86 ? -9.073 -0.931 3.930 1.00 85.19 86 GLU A N 1
ATOM 597 C CA . GLU A 1 86 ? -10.199 -0.067 4.310 1.00 85.19 86 GLU A CA 1
ATOM 598 C C . GLU A 1 86 ? -11.551 -0.692 3.932 1.00 85.19 86 GLU A C 1
ATOM 600 O O . GLU A 1 86 ? -12.514 -0.603 4.694 1.00 85.19 86 GLU A O 1
ATOM 605 N N . ALA A 1 87 ? -11.625 -1.367 2.779 1.00 84.12 87 ALA A N 1
ATOM 606 C CA . ALA A 1 87 ? -12.833 -2.062 2.338 1.00 84.12 87 ALA A CA 1
ATOM 607 C C . ALA A 1 87 ? -13.116 -3.349 3.134 1.00 84.12 87 ALA A C 1
ATOM 609 O O . ALA A 1 87 ? -14.279 -3.675 3.375 1.00 84.12 87 ALA A O 1
ATOM 610 N N . ALA A 1 88 ? -12.076 -4.087 3.527 1.00 82.62 88 ALA A N 1
ATOM 611 C CA . ALA A 1 88 ? -12.208 -5.340 4.267 1.00 82.62 88 ALA A CA 1
ATOM 612 C C . ALA A 1 88 ? -12.550 -5.129 5.753 1.00 82.62 88 ALA A C 1
ATOM 614 O O . ALA A 1 88 ? -13.219 -5.977 6.345 1.00 82.62 88 ALA A O 1
ATOM 615 N N . TRP A 1 89 ? -12.152 -3.996 6.345 1.00 79.31 89 TRP A N 1
ATOM 616 C CA . TRP A 1 89 ? -12.411 -3.671 7.754 1.00 79.31 89 TRP A CA 1
ATOM 617 C C . TRP A 1 89 ? -13.138 -2.327 7.949 1.00 79.31 89 TRP A C 1
ATOM 619 O O . TRP A 1 89 ? -12.601 -1.419 8.586 1.00 79.31 89 TRP A O 1
ATOM 629 N N . PRO A 1 90 ? -14.410 -2.200 7.524 1.00 70.50 90 PRO A N 1
ATOM 630 C CA . PRO A 1 90 ? -15.172 -0.948 7.612 1.00 70.50 90 PRO A CA 1
ATOM 631 C C . PRO A 1 90 ? -15.506 -0.478 9.047 1.00 70.50 90 PRO A C 1
ATOM 633 O O . PRO A 1 90 ? -16.109 0.578 9.213 1.00 70.50 90 PRO A O 1
ATOM 636 N N . GLY A 1 91 ? -15.137 -1.238 10.087 1.00 62.75 91 GLY A N 1
ATOM 637 C CA . GLY A 1 91 ? -15.415 -0.921 11.497 1.00 62.75 91 GLY A CA 1
ATOM 638 C C . GLY A 1 91 ? -14.191 -0.863 12.419 1.00 62.75 91 GLY A C 1
ATOM 639 O O . GLY A 1 91 ? -14.354 -0.570 13.599 1.00 62.75 91 GLY A O 1
ATOM 640 N N . ALA A 1 92 ? -12.979 -1.137 11.919 1.00 61.34 92 ALA A N 1
ATOM 641 C CA . ALA A 1 92 ? -11.761 -1.187 12.743 1.00 61.34 92 ALA A CA 1
ATOM 642 C C . ALA A 1 92 ? -11.047 0.175 12.887 1.00 61.34 92 ALA A C 1
ATOM 644 O O . ALA A 1 92 ? -10.014 0.264 13.547 1.00 61.34 92 ALA A O 1
ATOM 645 N N . GLY A 1 93 ? -11.602 1.236 12.293 1.00 65.88 93 GLY A N 1
ATOM 646 C CA . GLY A 1 93 ? -10.960 2.546 12.179 1.00 65.88 93 GLY A CA 1
ATOM 647 C C . GLY A 1 93 ? -10.180 2.707 10.870 1.00 65.88 93 GLY A C 1
ATOM 648 O O . GLY A 1 93 ? -10.059 1.770 10.083 1.00 65.88 93 GLY A O 1
ATOM 649 N N . GLN A 1 94 ? -9.685 3.920 10.611 1.00 72.62 94 GLN A N 1
ATOM 650 C CA . GLN A 1 94 ? -8.825 4.186 9.453 1.00 72.62 94 GLN A CA 1
ATOM 651 C C . GLN A 1 94 ? -7.502 3.429 9.581 1.00 72.62 94 GLN A C 1
ATOM 653 O O . GLN A 1 94 ? -6.889 3.427 10.649 1.00 72.62 94 GLN A O 1
ATOM 658 N N . VAL A 1 95 ? -7.035 2.840 8.476 1.00 83.12 95 VAL A N 1
ATOM 659 C CA . VAL A 1 95 ? -5.697 2.244 8.392 1.00 83.12 95 VAL A CA 1
ATOM 660 C C . VAL A 1 95 ? -4.668 3.376 8.494 1.00 83.12 95 VAL A C 1
ATOM 662 O O . VAL A 1 95 ? -4.626 4.227 7.603 1.00 83.12 95 VAL A O 1
ATOM 665 N N . PRO A 1 96 ? -3.832 3.434 9.548 1.00 86.44 96 PRO A N 1
ATOM 666 C CA . PRO A 1 96 ? -2.851 4.500 9.673 1.00 86.44 96 PRO A CA 1
ATOM 667 C C . PRO A 1 96 ? -1.745 4.308 8.631 1.00 86.44 96 PRO A C 1
ATOM 669 O O . PRO A 1 96 ? -1.002 3.326 8.654 1.00 86.44 96 PRO A O 1
ATOM 672 N N . VAL A 1 97 ? -1.621 5.269 7.717 1.00 89.25 97 VAL A N 1
ATOM 673 C CA . VAL A 1 97 ? -0.556 5.303 6.710 1.00 89.25 97 VAL A CA 1
ATOM 674 C C . VAL A 1 97 ? 0.486 6.315 7.148 1.00 89.25 97 VAL A C 1
ATOM 676 O O . VAL A 1 97 ? 0.180 7.494 7.339 1.00 89.25 97 VAL A O 1
ATOM 679 N N . VAL A 1 98 ? 1.725 5.858 7.312 1.00 91.19 98 VAL A N 1
ATOM 680 C CA . VAL A 1 98 ? 2.771 6.657 7.946 1.00 91.19 98 VAL A CA 1
ATOM 681 C C . VAL A 1 98 ? 4.068 6.607 7.142 1.00 91.19 98 VAL A C 1
ATOM 683 O O . VAL A 1 98 ? 4.438 5.562 6.606 1.00 91.19 98 VAL A O 1
ATOM 686 N N . ALA A 1 99 ? 4.773 7.736 7.053 1.00 90.69 99 ALA A N 1
ATOM 687 C CA . ALA A 1 99 ? 6.064 7.833 6.371 1.00 90.69 99 ALA A CA 1
ATOM 688 C C . ALA A 1 99 ? 7.091 8.667 7.170 1.00 90.69 99 ALA A C 1
ATOM 690 O O . ALA A 1 99 ? 6.712 9.507 7.986 1.00 90.69 99 ALA A O 1
ATOM 691 N N . PRO A 1 100 ? 8.407 8.485 6.945 1.00 89.62 100 PRO A N 1
ATOM 692 C CA . PRO A 1 100 ? 9.443 9.206 7.694 1.00 89.62 100 PRO A CA 1
ATOM 693 C C . PRO A 1 100 ? 9.588 10.685 7.297 1.00 89.62 100 PRO A C 1
ATOM 695 O O . PRO A 1 100 ? 10.116 11.473 8.073 1.00 89.62 100 PRO A O 1
ATOM 698 N N . THR A 1 101 ? 9.130 11.087 6.105 1.00 92.31 101 THR A N 1
ATOM 699 C CA . THR A 1 101 ? 9.214 12.475 5.615 1.00 92.31 101 THR A CA 1
ATOM 700 C C . THR A 1 101 ? 7.865 12.968 5.097 1.00 92.31 101 THR A C 1
ATOM 702 O O . THR A 1 101 ? 7.053 12.178 4.615 1.00 92.31 101 THR A O 1
ATOM 705 N N . GLY A 1 102 ? 7.627 14.284 5.157 1.00 84.56 102 GLY A N 1
ATOM 706 C CA . GLY A 1 102 ? 6.357 14.887 4.723 1.00 84.56 102 GLY A CA 1
ATOM 707 C C . GLY A 1 102 ? 6.052 14.677 3.236 1.00 84.56 102 GLY A C 1
ATOM 708 O O . GLY A 1 102 ? 4.916 14.385 2.872 1.00 84.56 102 GLY A O 1
ATOM 709 N N . ILE A 1 103 ? 7.074 14.732 2.373 1.00 86.62 103 ILE A N 1
ATOM 710 C CA . ILE A 1 103 ? 6.913 14.477 0.930 1.00 86.62 103 ILE A CA 1
ATOM 711 C C . ILE A 1 103 ? 6.488 13.021 0.684 1.00 86.62 103 ILE A C 1
ATOM 713 O O . ILE A 1 103 ? 5.589 12.761 -0.114 1.00 86.62 103 ILE A O 1
ATOM 717 N N . ALA A 1 104 ? 7.088 12.064 1.401 1.00 84.56 104 ALA A N 1
ATOM 718 C CA . ALA A 1 104 ? 6.714 10.658 1.285 1.00 84.56 104 ALA A CA 1
ATOM 719 C C . ALA A 1 104 ? 5.299 10.397 1.821 1.00 84.56 104 ALA A C 1
ATOM 721 O O . ALA A 1 104 ? 4.544 9.670 1.179 1.00 84.56 104 ALA A O 1
ATOM 722 N N . ALA A 1 105 ? 4.930 11.022 2.943 1.00 86.62 105 ALA A N 1
ATOM 723 C CA . ALA A 1 105 ? 3.592 10.926 3.522 1.00 86.62 105 ALA A CA 1
ATOM 724 C C . ALA A 1 105 ? 2.526 11.443 2.543 1.00 86.62 105 ALA A C 1
ATOM 726 O O . ALA A 1 105 ? 1.545 10.752 2.274 1.00 86.62 105 ALA A O 1
ATOM 727 N N . SER A 1 106 ? 2.777 12.592 1.907 1.00 84.94 106 SER A N 1
ATOM 728 C CA . SER A 1 106 ? 1.890 13.171 0.890 1.00 84.94 106 SER A CA 1
ATOM 729 C C . SER A 1 106 ? 1.657 12.226 -0.299 1.00 84.94 106 SER A C 1
ATOM 731 O O . SER A 1 106 ? 0.523 12.036 -0.740 1.00 84.94 106 SER A O 1
ATOM 733 N N . HIS A 1 107 ? 2.697 11.529 -0.773 1.00 83.62 107 HIS A N 1
ATOM 734 C CA . HIS A 1 107 ? 2.560 10.556 -1.865 1.00 83.62 107 HIS A CA 1
ATOM 735 C C . HIS A 1 107 ? 1.656 9.362 -1.543 1.00 83.62 107 HIS A C 1
ATOM 737 O O . HIS A 1 107 ? 1.140 8.728 -2.467 1.00 83.62 107 HIS A O 1
ATOM 743 N N . VAL A 1 108 ? 1.470 9.024 -0.273 1.00 83.12 108 VAL A N 1
ATOM 744 C CA . VAL A 1 108 ? 0.635 7.892 0.155 1.00 83.12 108 VAL A CA 1
ATOM 745 C C . VAL A 1 108 ? -0.625 8.350 0.888 1.00 83.12 108 VAL A C 1
ATOM 747 O O . VAL A 1 108 ? -1.331 7.515 1.433 1.00 83.12 108 VAL A O 1
ATOM 750 N N . GLN A 1 109 ? -0.908 9.660 0.869 1.00 83.50 109 GLN A N 1
ATOM 751 C CA . GLN A 1 109 ? -1.996 10.302 1.616 1.00 83.50 109 GLN A CA 1
ATOM 752 C C . GLN A 1 109 ? -2.004 9.933 3.107 1.00 83.50 109 GLN A C 1
ATOM 754 O O . GLN A 1 109 ? -3.052 9.717 3.706 1.00 83.50 109 GLN A O 1
ATOM 759 N N . GLY A 1 110 ? -0.811 9.850 3.691 1.00 86.88 110 GLY A N 1
ATOM 760 C CA . GLY A 1 110 ? -0.599 9.543 5.098 1.00 86.88 110 GLY A CA 1
ATOM 761 C C . GLY A 1 110 ? -0.069 10.730 5.895 1.00 86.88 110 GLY A C 1
ATOM 762 O O . GLY A 1 110 ? 0.057 11.851 5.397 1.00 86.88 110 GLY A O 1
ATOM 763 N N . VAL A 1 111 ? 0.310 10.448 7.137 1.00 89.69 111 VAL A N 1
ATOM 764 C CA . VAL A 1 111 ? 0.959 11.392 8.056 1.00 89.69 111 VAL A CA 1
ATOM 765 C C . VAL A 1 1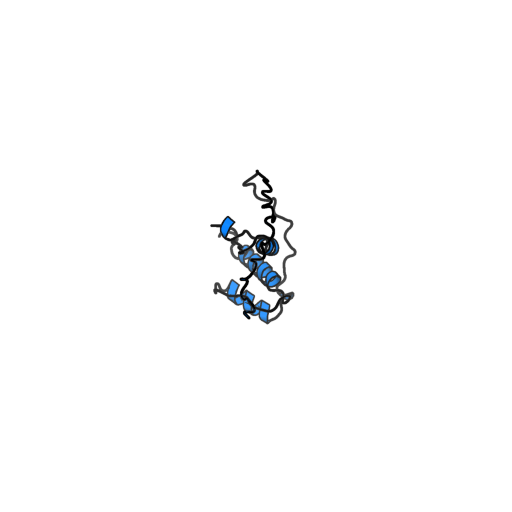11 ? 2.421 11.008 8.282 1.00 89.69 111 VAL A C 1
ATOM 767 O O . VAL A 1 111 ? 2.875 9.926 7.903 1.00 89.69 111 VAL A O 1
ATOM 770 N N . THR A 1 112 ? 3.212 11.907 8.860 1.00 93.25 112 THR A N 1
ATOM 771 C CA . THR A 1 112 ? 4.577 11.550 9.258 1.00 93.25 112 THR A CA 1
ATOM 772 C C . THR A 1 112 ? 4.571 10.751 10.557 1.00 93.25 112 THR A C 1
ATOM 774 O O . THR A 1 112 ? 3.669 10.916 11.376 1.00 93.25 112 THR A O 1
ATOM 777 N N . ILE A 1 113 ? 5.602 9.929 10.785 1.00 90.06 113 ILE A N 1
ATOM 778 C CA . ILE A 1 113 ? 5.747 9.171 12.047 1.00 90.06 113 ILE A CA 1
ATOM 779 C C . ILE A 1 113 ? 5.689 10.116 13.252 1.00 90.06 113 ILE A C 1
ATOM 781 O O . ILE A 1 113 ? 4.983 9.846 14.215 1.00 90.06 113 ILE A O 1
ATOM 785 N N . HIS A 1 114 ? 6.350 11.268 13.150 1.00 85.44 114 HIS A N 1
ATOM 786 C CA . HIS A 1 114 ? 6.375 12.295 14.193 1.00 85.44 114 HIS A CA 1
ATOM 787 C C . HIS A 1 114 ? 5.047 13.037 14.405 1.00 85.44 114 HIS A C 1
ATOM 789 O O . HIS A 1 114 ? 4.908 13.724 15.405 1.00 85.44 114 HIS A O 1
ATOM 795 N N . SER A 1 115 ? 4.110 12.963 13.457 1.00 84.31 115 SER A N 1
ATOM 796 C CA . SER A 1 115 ? 2.779 13.570 13.584 1.00 84.31 115 SER A CA 1
ATOM 797 C C . SER A 1 115 ? 1.721 12.569 14.051 1.00 84.31 115 SER A C 1
ATOM 799 O O . SER A 1 115 ? 0.619 12.985 14.396 1.00 84.31 115 SER A O 1
ATOM 801 N N . TRP A 1 116 ? 2.018 11.271 13.977 1.00 84.12 116 TRP A N 1
ATOM 802 C CA . TRP A 1 116 ? 1.109 10.198 14.370 1.00 84.12 116 TRP A CA 1
ATOM 803 C C . TRP A 1 116 ? 1.336 9.728 15.812 1.00 84.12 116 TRP A C 1
ATOM 805 O O . TRP A 1 116 ? 0.373 9.336 16.468 1.00 84.12 116 TRP A O 1
ATOM 815 N N . ALA A 1 117 ? 2.593 9.748 16.271 1.00 67.44 117 ALA A N 1
ATOM 816 C CA . ALA A 1 117 ? 3.020 9.320 17.605 1.00 67.44 117 ALA A CA 1
ATOM 817 C C . ALA A 1 117 ? 2.983 10.448 18.644 1.00 67.44 117 ALA A C 1
ATOM 819 O O . ALA A 1 117 ? 3.294 11.603 18.272 1.00 67.44 117 ALA A O 1
#

InterPro domains:
  IPR010285 DNA helicase Pif1-like, DEAD-box helicase domain [PF05970] (52-116)
  IPR027417 P-loop containing nucleoside triphosphate hydrolase [G3DSA:3.40.50.300] (11-117)
  IPR027417 P-loop containing nucleoside triphosphate hydrolase [SSF52540] (45-109)
  IPR051055 PIF1 DNA helicase [PTHR47642] (33-115)

Radius of gyration: 24.47 Å; chains: 1; bounding box: 87×43×31 Å

Foldseek 3Di:
DDDDDDDDDDDDDDDPDPPPPPPDPDDDDPPDDPPDDPDPQDDLVNDDPVLNVQLVCVVVVHDDDDDDDPPPCSLVSLLNSLVVVCVVCVPPDRDADEDCDPVVCVSNVHYYPVVVD

Organism: NCBI:txid33657

pLDDT: mean 72.51, std 20.75, range [32.75, 93.25]

Secondary structure (DSSP, 8-state):
------------PPP--------------------PPPPPPPPGGGS-HHHHHHHHHHHTT--------TTS-HHHHHHHHHHHHHHH-TTS-----EESSHHHHHHTT-EEHHHH-